Protein AF-A0A6V7L5P9-F1 (afdb_monomer_lite)

pLDDT: mean 94.09, std 4.16, range [73.25, 98.44]

Foldseek 3Di:
DLLVVLLVLLQVLCVVCVVVCDDAHDQVSDAAEDAPDPSGVSSSQSSVQSNDFDDPVQCPDPVDRGDDHDYYHDHDD

Secondary structure (DSSP, 8-state):
-HHHHHHHHHHHHHHHTHHHH-SS--TTT--EEEESSHHHHHHHHHHHHHH-PPPTTT-S-TT-------EEEE---

Organism: NCBI:txid1563983

Radius of gyration: 12.78 Å; chains: 1; bounding box: 31×22×37 Å

Sequence (77 aa):
VGKLREYKIGQVLREQYDGFFGTYYQPSMVYGQSTSLPRTQMSLQLVLAGLFPPNQEQMWNPHLPWLPVATHYVPAE

InterPro domains:
  IPR000560 Histidine phosphatase superfamily, clade-2 [PF00328] (2-76)
  IPR029033 Histidine phosphatase superfamily [G3DSA:3.40.50.1240] (1-77)
  IPR029033 Histidine phosphatase superfamily [SSF53254] (2-76)

Structure (mmCIF, N/CA/C/O backbone):
data_AF-A0A6V7L5P9-F1
#
_entry.id   AF-A0A6V7L5P9-F1
#
loop_
_atom_site.group_PDB
_atom_site.id
_atom_site.type_symbol
_atom_site.label_atom_id
_atom_site.label_alt_id
_atom_site.label_comp_id
_atom_site.label_asym_id
_atom_site.label_entity_id
_atom_site.label_seq_id
_atom_site.pdbx_PDB_ins_code
_atom_site.Cartn_x
_atom_site.Cartn_y
_atom_site.Cartn_z
_atom_site.occupancy
_atom_site.B_iso_or_equiv
_atom_site.auth_seq_id
_atom_site.auth_comp_id
_atom_site.auth_asym_id
_atom_site.auth_atom_id
_atom_site.pdbx_PDB_model_num
ATOM 1 N N . VAL A 1 1 ? 12.458 8.202 2.879 1.00 91.88 1 VAL A N 1
ATOM 2 C CA . VAL A 1 1 ? 11.520 8.958 2.009 1.00 91.88 1 VAL A CA 1
ATOM 3 C C . VAL A 1 1 ? 10.729 8.042 1.079 1.00 91.88 1 VAL A C 1
ATOM 5 O O . VAL A 1 1 ? 9.520 7.988 1.242 1.00 91.88 1 VAL A O 1
ATOM 8 N N . GLY A 1 2 ? 11.370 7.275 0.181 1.00 96.75 2 GLY A N 1
ATOM 9 C CA . GLY A 1 2 ? 10.665 6.403 -0.781 1.00 96.75 2 GLY A CA 1
ATOM 10 C C . GLY A 1 2 ? 9.671 5.427 -0.143 1.00 96.75 2 GLY A C 1
ATOM 11 O O . GLY A 1 2 ? 8.507 5.429 -0.509 1.00 96.75 2 GLY A O 1
ATOM 12 N N . LYS A 1 3 ? 10.081 4.701 0.907 1.00 97.88 3 LYS A N 1
ATOM 13 C CA . LYS A 1 3 ? 9.194 3.744 1.591 1.00 97.88 3 LYS A CA 1
ATOM 14 C C . LYS A 1 3 ? 7.885 4.367 2.105 1.00 97.88 3 LYS A C 1
ATOM 16 O O . LYS A 1 3 ? 6.804 3.848 1.865 1.00 97.88 3 LYS A O 1
ATOM 21 N N . LEU A 1 4 ? 7.989 5.514 2.780 1.00 98.12 4 LEU A N 1
ATOM 22 C CA . LEU A 1 4 ? 6.824 6.241 3.291 1.00 98.12 4 LEU A CA 1
ATOM 23 C C . LEU A 1 4 ? 5.937 6.761 2.152 1.00 98.12 4 LEU A C 1
ATOM 25 O O . LEU A 1 4 ? 4.725 6.838 2.309 1.00 98.12 4 LEU A O 1
ATOM 29 N N . ARG A 1 5 ? 6.533 7.123 1.011 1.00 98.19 5 ARG A N 1
ATOM 30 C CA . ARG A 1 5 ? 5.788 7.575 -0.165 1.00 98.19 5 ARG A CA 1
ATOM 31 C C . ARG A 1 5 ? 4.942 6.450 -0.757 1.00 98.19 5 ARG A C 1
ATOM 33 O O . ARG 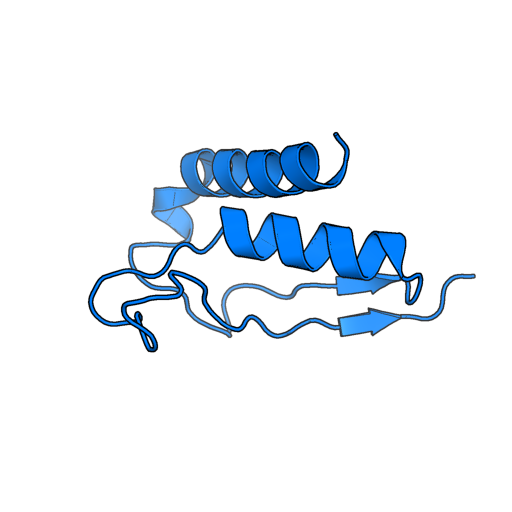A 1 5 ? 3.766 6.678 -0.991 1.00 98.19 5 ARG A O 1
ATOM 40 N N . GLU A 1 6 ? 5.513 5.263 -0.938 1.00 98.44 6 GLU A N 1
ATOM 41 C CA . GLU A 1 6 ? 4.789 4.085 -1.443 1.00 98.44 6 GLU A CA 1
ATOM 42 C C . GLU A 1 6 ? 3.639 3.689 -0.515 1.00 98.44 6 GLU A C 1
ATOM 44 O O . GLU A 1 6 ? 2.513 3.489 -0.957 1.00 98.44 6 GLU A O 1
ATOM 49 N N . TYR A 1 7 ? 3.888 3.695 0.796 1.00 98.12 7 TYR A N 1
ATOM 50 C CA . TYR A 1 7 ? 2.834 3.455 1.778 1.00 98.12 7 TYR A CA 1
ATOM 51 C C . TYR A 1 7 ? 1.686 4.471 1.666 1.00 98.12 7 TYR A C 1
ATOM 53 O O . TYR A 1 7 ? 0.520 4.089 1.611 1.00 98.12 7 TYR A O 1
ATOM 61 N N . LYS A 1 8 ? 2.007 5.767 1.551 1.00 98.38 8 LYS A N 1
ATOM 62 C CA . LYS A 1 8 ? 1.002 6.826 1.363 1.00 98.38 8 LYS A CA 1
ATOM 63 C C . LYS A 1 8 ? 0.225 6.683 0.056 1.00 98.38 8 LYS A C 1
ATOM 65 O O . LYS A 1 8 ? -0.964 6.969 0.044 1.00 98.38 8 LYS A O 1
ATOM 70 N N . ILE A 1 9 ? 0.867 6.235 -1.026 1.00 98.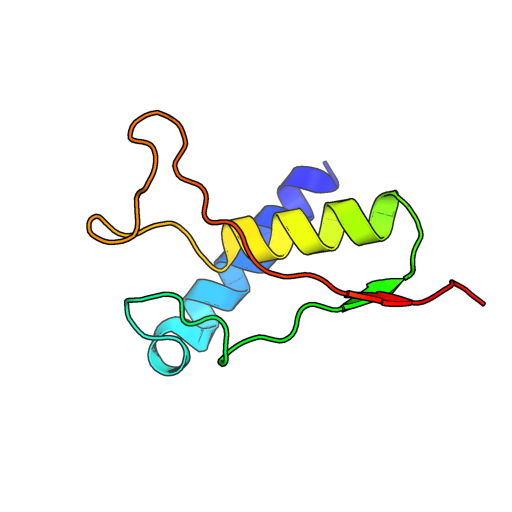25 9 ILE A N 1
ATOM 71 C CA . ILE A 1 9 ? 0.170 5.923 -2.283 1.00 98.25 9 ILE A CA 1
ATOM 72 C C . ILE A 1 9 ? -0.887 4.841 -2.033 1.00 98.25 9 ILE A C 1
ATOM 74 O O . ILE A 1 9 ? -2.025 5.006 -2.458 1.00 98.25 9 ILE A O 1
ATOM 78 N N . GLY A 1 10 ? -0.544 3.790 -1.282 1.00 97.50 10 GLY A N 1
ATOM 79 C CA . GLY A 1 10 ? -1.500 2.768 -0.850 1.00 97.50 10 GLY A CA 1
ATOM 80 C C . GLY A 1 10 ? -2.700 3.339 -0.093 1.00 97.50 10 GLY A C 1
ATOM 81 O O . GLY A 1 10 ? -3.836 3.011 -0.420 1.00 97.50 10 GLY A O 1
ATOM 82 N N . GLN A 1 11 ? -2.460 4.244 0.861 1.00 97.75 11 GLN A N 1
ATOM 83 C CA . GLN A 1 11 ? -3.532 4.889 1.631 1.00 97.75 11 GLN A CA 1
ATOM 84 C C . GLN A 1 11 ? -4.456 5.737 0.746 1.00 97.75 11 GLN A C 1
ATOM 86 O O . GLN A 1 11 ? -5.672 5.623 0.849 1.00 97.75 11 GLN A O 1
ATOM 91 N N . VAL A 1 12 ? -3.892 6.527 -0.173 1.00 98.19 12 VAL A N 1
ATOM 92 C CA . VAL A 1 12 ? -4.682 7.332 -1.121 1.00 98.19 12 VAL A CA 1
ATOM 93 C C . VAL A 1 12 ? -5.534 6.435 -2.022 1.00 98.19 12 VAL A C 1
ATOM 95 O O . VAL A 1 12 ? -6.707 6.723 -2.247 1.00 98.19 12 VAL A O 1
ATOM 98 N N . LEU A 1 13 ? -4.978 5.320 -2.509 1.00 96.94 13 LEU A N 1
ATOM 99 C CA . LEU A 1 13 ? -5.738 4.338 -3.285 1.00 96.94 13 LEU A CA 1
ATOM 100 C C . LEU A 1 13 ? -6.859 3.705 -2.452 1.00 96.94 13 LEU A C 1
ATOM 102 O O . LEU A 1 13 ? -7.957 3.510 -2.970 1.00 96.94 13 LEU A O 1
ATOM 106 N N . ARG A 1 14 ? -6.612 3.413 -1.169 1.00 95.75 14 ARG A N 1
ATOM 107 C CA . ARG A 1 14 ? -7.647 2.889 -0.275 1.00 95.75 14 ARG A CA 1
ATOM 108 C C . ARG A 1 14 ? -8.789 3.881 -0.109 1.00 95.75 14 ARG A C 1
ATOM 110 O O . ARG A 1 14 ? -9.934 3.488 -0.280 1.00 95.75 14 ARG A O 1
ATOM 117 N N . GLU A 1 15 ? -8.484 5.141 0.179 1.00 96.25 15 GLU A N 1
ATOM 118 C CA . GLU A 1 15 ? -9.486 6.200 0.346 1.00 96.25 15 GLU A CA 1
ATOM 119 C C . GLU A 1 15 ? -10.304 6.412 -0.934 1.00 96.25 15 GLU A C 1
ATOM 121 O O . GLU A 1 15 ? -11.528 6.514 -0.886 1.00 96.25 15 GLU A O 1
ATOM 126 N N . GLN A 1 16 ? -9.642 6.426 -2.093 1.00 97.00 16 GLN A N 1
ATOM 127 C CA . GLN A 1 16 ? -10.293 6.681 -3.376 1.00 97.00 16 GLN A CA 1
ATOM 128 C C . GLN A 1 16 ? -11.226 5.543 -3.818 1.00 97.00 16 GLN A C 1
ATOM 130 O O . GLN A 1 16 ? -12.237 5.796 -4.472 1.00 97.00 16 GLN A O 1
ATOM 135 N N . TYR A 1 17 ? -10.895 4.297 -3.476 1.00 95.44 17 TYR A N 1
ATOM 136 C CA . TYR A 1 17 ? -11.620 3.104 -3.921 1.00 95.44 17 TYR A CA 1
ATOM 137 C C . TYR A 1 17 ? -12.260 2.325 -2.764 1.00 95.44 17 TYR A C 1
ATOM 139 O O . TYR A 1 17 ? -12.574 1.145 -2.919 1.00 95.44 17 TYR A O 1
ATOM 147 N N . ASP A 1 18 ? -12.486 2.965 -1.613 1.00 91.88 18 ASP A N 1
ATOM 148 C CA . ASP A 1 18 ? -12.997 2.303 -0.405 1.00 91.88 18 ASP A CA 1
ATOM 149 C C . ASP A 1 18 ? -14.321 1.566 -0.669 1.00 91.88 18 ASP A C 1
ATOM 151 O O . ASP A 1 18 ? -14.473 0.397 -0.318 1.00 91.88 18 ASP A O 1
ATOM 155 N N . GLY A 1 19 ? -15.235 2.199 -1.414 1.00 92.69 19 GLY A N 1
ATOM 156 C CA . GLY A 1 19 ? -16.512 1.594 -1.804 1.00 92.69 19 GLY A CA 1
ATOM 157 C C . GLY A 1 19 ? -16.395 0.406 -2.770 1.00 92.69 19 GLY A C 1
ATOM 158 O O . GLY A 1 19 ? -17.303 -0.418 -2.819 1.00 92.69 19 GLY A O 1
ATOM 159 N N . PHE A 1 20 ? -15.295 0.295 -3.522 1.00 92.75 20 PHE A N 1
ATOM 160 C CA . PHE A 1 20 ? -15.028 -0.853 -4.397 1.00 92.75 20 PHE A CA 1
ATOM 161 C C . PHE A 1 20 ? -14.413 -2.020 -3.619 1.00 92.75 20 PHE A C 1
ATOM 163 O O . PHE A 1 20 ? -14.818 -3.164 -3.810 1.00 92.75 20 PHE A O 1
ATOM 170 N N . PHE A 1 21 ? -13.454 -1.736 -2.731 1.00 90.88 21 PHE A N 1
ATOM 171 C CA . PHE A 1 21 ? -12.776 -2.773 -1.950 1.00 90.88 21 PHE A CA 1
ATOM 172 C C . PHE A 1 21 ? -13.628 -3.318 -0.798 1.00 90.88 21 PHE A C 1
ATOM 174 O O . PHE A 1 21 ? -13.457 -4.466 -0.391 1.00 90.88 21 PHE A O 1
ATOM 181 N N . GLY A 1 22 ? -14.536 -2.503 -0.258 1.00 89.94 22 GL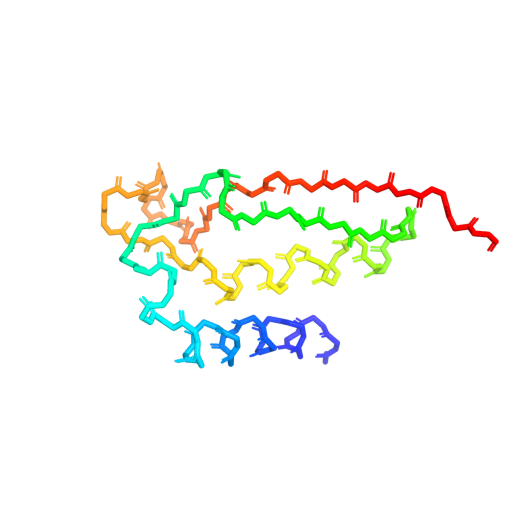Y A N 1
ATOM 182 C CA . GLY A 1 22 ? -15.331 -2.852 0.912 1.00 89.94 22 GLY A CA 1
ATOM 183 C C . GLY A 1 22 ? -14.487 -3.002 2.183 1.00 89.94 22 GLY A C 1
ATOM 184 O O . GLY A 1 22 ? -13.299 -2.676 2.233 1.00 89.94 22 GLY A O 1
ATOM 185 N N . THR A 1 23 ? -15.111 -3.492 3.252 1.00 87.94 23 THR A N 1
ATOM 186 C CA . THR A 1 23 ? -14.516 -3.511 4.602 1.00 87.94 23 THR A CA 1
ATOM 187 C C . THR A 1 23 ? -13.399 -4.543 4.777 1.00 87.94 23 THR A C 1
ATOM 189 O O . THR A 1 23 ? -12.507 -4.356 5.608 1.00 87.94 23 THR A O 1
ATOM 192 N N . TYR A 1 24 ? -13.432 -5.633 4.009 1.00 89.56 24 TYR A N 1
ATOM 193 C CA . TYR A 1 24 ? -12.555 -6.788 4.195 1.00 89.56 24 TYR A CA 1
ATOM 194 C C . TYR A 1 24 ? -11.658 -7.000 2.982 1.00 89.56 24 TYR A C 1
ATOM 196 O O . TYR A 1 24 ? -12.114 -6.957 1.842 1.00 89.56 24 TYR A O 1
ATOM 204 N N . TYR A 1 25 ? -10.382 -7.295 3.224 1.00 90.69 25 TYR A N 1
ATOM 205 C CA . TYR A 1 25 ? -9.472 -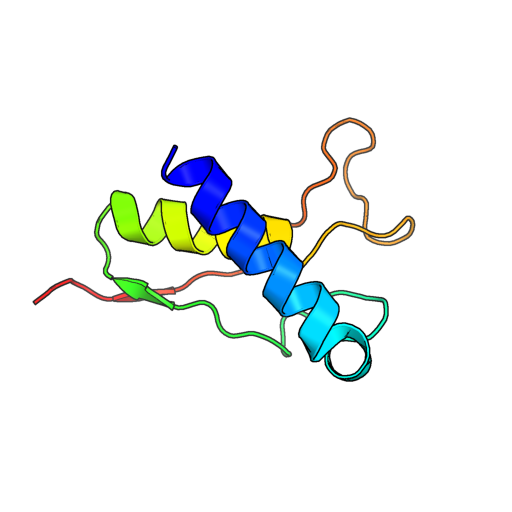7.712 2.165 1.00 90.69 25 TYR A CA 1
ATOM 206 C C . TYR A 1 25 ? -9.855 -9.108 1.652 1.00 90.69 25 TYR A C 1
ATOM 208 O O . TYR A 1 25 ? -10.015 -10.045 2.438 1.00 90.69 25 TYR A O 1
ATOM 216 N N . GLN A 1 26 ? -9.953 -9.261 0.330 1.00 90.56 26 GLN A N 1
ATOM 217 C CA . GLN A 1 26 ? -10.200 -10.536 -0.340 1.00 90.56 26 GLN A CA 1
ATOM 218 C C . GLN A 1 26 ? -9.065 -10.837 -1.332 1.00 90.56 26 GLN A C 1
ATOM 220 O O . GLN A 1 26 ? -8.839 -10.036 -2.243 1.00 90.56 26 GLN A O 1
ATOM 225 N N . PRO A 1 27 ? -8.378 -11.994 -1.229 1.00 88.69 27 PRO A N 1
ATOM 226 C CA . PRO A 1 27 ? -7.249 -12.319 -2.106 1.00 88.69 27 PRO A CA 1
ATOM 227 C C . PRO A 1 27 ? -7.563 -12.336 -3.606 1.00 88.69 27 PRO A C 1
ATOM 229 O O . PRO A 1 27 ? -6.676 -12.098 -4.415 1.00 88.69 27 PRO A O 1
ATOM 232 N N . SER A 1 28 ? -8.812 -12.600 -3.996 1.00 89.75 28 SER A N 1
ATOM 233 C CA . SER A 1 28 ? -9.242 -12.616 -5.400 1.00 89.75 28 SER A CA 1
ATOM 234 C C . SER A 1 28 ? -9.453 -11.225 -6.006 1.00 89.75 28 SER A C 1
ATOM 236 O O . SER A 1 28 ? -9.639 -11.116 -7.213 1.00 89.75 28 SER A O 1
ATOM 238 N N . MET A 1 29 ? -9.472 -10.168 -5.189 1.00 87.00 29 MET A N 1
ATOM 239 C CA . MET A 1 29 ? -9.844 -8.819 -5.621 1.00 87.00 29 MET A CA 1
ATOM 240 C C . MET A 1 29 ? -8.661 -8.017 -6.172 1.00 87.00 29 MET A C 1
ATOM 242 O O . MET A 1 29 ? -8.858 -7.080 -6.944 1.00 87.00 29 MET A O 1
ATOM 246 N N . VAL A 1 30 ? -7.431 -8.372 -5.788 1.00 92.00 30 VAL A N 1
ATOM 247 C CA . VAL A 1 30 ? -6.219 -7.664 -6.210 1.00 92.00 30 VAL A CA 1
ATOM 248 C C . VAL A 1 30 ? -5.149 -8.637 -6.664 1.00 92.00 30 VAL A C 1
ATOM 250 O O . VAL A 1 30 ? -4.836 -9.612 -5.990 1.00 92.00 30 VAL A O 1
ATOM 253 N N . TYR A 1 31 ? -4.536 -8.303 -7.795 1.00 95.00 31 TYR A N 1
ATOM 254 C CA . TYR A 1 31 ? -3.357 -8.971 -8.316 1.00 95.00 31 TYR A CA 1
ATOM 255 C C . TYR A 1 31 ? -2.167 -8.007 -8.258 1.00 95.00 31 TYR A C 1
ATOM 257 O O . TYR A 1 31 ? -2.067 -7.071 -9.051 1.00 95.00 31 TYR A O 1
ATOM 265 N N . GLY A 1 32 ? -1.280 -8.201 -7.279 1.00 95.62 32 GLY A N 1
ATOM 266 C CA . GLY A 1 32 ? -0.081 -7.381 -7.108 1.00 95.62 32 GLY A CA 1
ATOM 267 C C . GLY A 1 32 ? 1.085 -7.917 -7.935 1.00 95.62 32 GLY A C 1
ATOM 268 O O . GLY A 1 32 ? 1.565 -9.017 -7.662 1.00 95.62 32 GLY A O 1
ATOM 269 N N . GLN A 1 33 ? 1.581 -7.136 -8.896 1.00 97.12 33 GLN A N 1
ATOM 270 C CA . GLN A 1 33 ? 2.724 -7.514 -9.731 1.00 97.12 33 GLN A CA 1
ATOM 271 C C . GLN A 1 33 ? 3.782 -6.406 -9.802 1.00 97.12 33 GLN A C 1
ATOM 273 O O . GLN A 1 33 ? 3.454 -5.230 -9.943 1.00 97.12 33 GLN A O 1
ATOM 278 N N . SER A 1 34 ? 5.061 -6.783 -9.734 1.00 97.25 34 SER A N 1
ATOM 279 C CA . SER A 1 34 ? 6.188 -5.883 -10.004 1.00 97.25 34 SER A CA 1
ATOM 280 C C . SER A 1 34 ? 7.315 -6.589 -10.760 1.00 97.25 34 SER A C 1
ATOM 282 O O . SER A 1 34 ? 7.313 -7.810 -10.919 1.00 97.25 34 SER A O 1
ATOM 284 N N . THR A 1 35 ? 8.330 -5.834 -11.186 1.00 97.62 35 THR A N 1
ATOM 285 C CA . THR A 1 35 ? 9.597 -6.435 -11.627 1.00 97.62 35 THR A CA 1
ATOM 286 C C . THR A 1 35 ? 10.320 -7.115 -10.460 1.00 97.62 35 THR A C 1
ATOM 288 O O . THR A 1 35 ? 10.084 -6.788 -9.294 1.00 97.62 35 THR A O 1
ATOM 291 N N . SER A 1 36 ? 11.237 -8.037 -10.751 1.00 95.88 36 SER A N 1
ATOM 292 C CA . SER A 1 36 ? 12.015 -8.794 -9.762 1.00 95.88 36 SER A CA 1
ATOM 293 C C . SER A 1 36 ? 13.197 -8.011 -9.169 1.00 95.88 36 SER A C 1
ATOM 295 O O . SER A 1 36 ? 14.186 -8.599 -8.733 1.00 95.88 36 SER A O 1
ATOM 297 N N . LEU A 1 37 ? 13.127 -6.677 -9.172 1.00 97.06 37 LEU A N 1
ATOM 298 C CA . LEU A 1 37 ? 14.159 -5.814 -8.607 1.00 97.06 37 LEU A CA 1
ATOM 299 C C . LEU A 1 37 ? 13.822 -5.535 -7.137 1.00 97.06 37 LEU A C 1
ATOM 301 O O . LEU A 1 37 ? 12.690 -5.149 -6.850 1.00 97.06 37 LEU A O 1
ATOM 305 N N . PRO A 1 38 ? 14.781 -5.609 -6.196 1.00 96.38 38 PRO A N 1
ATOM 306 C CA . PRO A 1 38 ? 14.481 -5.439 -4.771 1.00 96.38 38 PRO A CA 1
ATOM 307 C C . PRO A 1 38 ? 13.700 -4.157 -4.446 1.00 96.38 38 PRO A C 1
ATOM 309 O O . PRO A 1 38 ? 12.803 -4.160 -3.606 1.00 96.38 38 PRO A O 1
ATOM 312 N N . ARG A 1 39 ? 13.995 -3.052 -5.149 1.00 96.62 39 ARG A N 1
ATOM 313 C CA . ARG A 1 39 ? 13.296 -1.774 -4.949 1.00 96.62 39 ARG A CA 1
ATOM 314 C C . ARG A 1 39 ? 11.808 -1.843 -5.307 1.00 96.62 39 ARG A C 1
ATOM 316 O O . ARG A 1 39 ? 11.006 -1.274 -4.581 1.00 96.62 39 ARG A O 1
ATOM 323 N N . THR A 1 40 ? 11.441 -2.524 -6.394 1.00 96.81 40 THR A N 1
ATOM 324 C CA . THR A 1 40 ? 10.054 -2.580 -6.877 1.00 96.81 40 THR A CA 1
ATOM 325 C C . THR A 1 40 ? 9.240 -3.591 -6.083 1.00 96.81 40 THR A C 1
ATOM 327 O O . THR A 1 40 ? 8.090 -3.304 -5.765 1.00 96.81 40 THR A O 1
ATOM 330 N N . GLN A 1 41 ? 9.863 -4.691 -5.651 1.00 97.25 41 GLN A N 1
ATOM 331 C CA . GLN A 1 41 ? 9.258 -5.633 -4.706 1.00 97.25 41 GLN A CA 1
ATOM 332 C C . GLN A 1 41 ? 8.898 -4.940 -3.382 1.00 97.25 41 GLN A C 1
ATOM 334 O O . GLN A 1 41 ? 7.761 -5.019 -2.921 1.00 97.25 41 GLN A O 1
ATOM 339 N N . MET A 1 42 ? 9.844 -4.189 -2.802 1.00 97.50 42 MET A N 1
ATOM 340 C CA . MET A 1 42 ? 9.599 -3.430 -1.571 1.00 97.50 42 MET A CA 1
ATOM 341 C C . MET A 1 42 ? 8.545 -2.332 -1.760 1.00 97.50 42 MET A C 1
ATOM 343 O O . MET A 1 42 ? 7.706 -2.148 -0.881 1.00 97.50 42 MET A O 1
ATOM 347 N N . SER A 1 43 ? 8.571 -1.604 -2.883 1.00 98.25 43 SER A N 1
ATOM 348 C CA . SER A 1 43 ? 7.547 -0.595 -3.183 1.00 98.25 43 SER A CA 1
ATOM 349 C C . SER A 1 43 ? 6.151 -1.216 -3.246 1.00 98.25 43 SER A C 1
ATOM 351 O O . SER A 1 43 ? 5.250 -0.727 -2.570 1.00 98.25 43 SER A O 1
ATOM 353 N N . LEU A 1 44 ? 5.982 -2.328 -3.974 1.00 98.06 44 LEU A N 1
ATOM 354 C CA . LEU A 1 44 ? 4.699 -3.026 -4.086 1.00 98.06 44 LEU A CA 1
ATOM 355 C C . LEU A 1 44 ? 4.166 -3.451 -2.712 1.00 98.06 44 LEU A C 1
ATOM 357 O O . LEU A 1 44 ? 3.011 -3.187 -2.393 1.00 98.06 44 LEU A O 1
ATOM 361 N N . GLN A 1 45 ? 5.012 -4.053 -1.873 1.00 97.31 45 GLN A N 1
ATOM 362 C CA . GLN A 1 45 ? 4.618 -4.463 -0.521 1.00 97.31 45 GLN A CA 1
ATOM 363 C C . GLN A 1 45 ? 4.140 -3.284 0.337 1.00 97.31 45 GLN A C 1
ATOM 365 O O . GLN A 1 45 ? 3.181 -3.422 1.093 1.00 97.31 45 GLN A O 1
ATOM 370 N N . LEU A 1 46 ? 4.780 -2.120 0.215 1.00 97.75 46 LEU A N 1
ATOM 371 C CA . LEU A 1 46 ? 4.407 -0.926 0.975 1.00 97.75 46 LEU A CA 1
ATOM 372 C C . LEU A 1 46 ? 3.097 -0.312 0.488 1.00 97.75 46 LEU A C 1
ATOM 374 O O . LEU A 1 46 ? 2.278 0.071 1.321 1.00 97.75 46 LEU A O 1
ATOM 378 N N . VAL A 1 47 ? 2.875 -0.266 -0.829 1.00 97.94 47 VAL A N 1
ATOM 379 C CA . VAL A 1 47 ? 1.583 0.144 -1.397 1.00 97.94 47 VAL A CA 1
ATOM 380 C C . VAL A 1 47 ? 0.476 -0.773 -0.882 1.00 97.94 47 VAL A C 1
ATOM 382 O O . VAL A 1 47 ? -0.532 -0.285 -0.384 1.00 97.94 47 VAL A O 1
ATOM 385 N N . LEU A 1 48 ? 0.674 -2.093 -0.923 1.00 96.62 48 LEU A N 1
ATOM 386 C CA . LEU A 1 48 ? -0.324 -3.060 -0.456 1.00 96.62 48 LEU A CA 1
ATOM 387 C C . LEU A 1 48 ? -0.589 -2.955 1.052 1.00 96.62 48 LEU A C 1
ATOM 389 O O . LEU A 1 48 ? -1.738 -3.054 1.471 1.00 96.62 48 LEU A O 1
ATOM 393 N N . ALA A 1 49 ? 0.441 -2.686 1.860 1.00 96.19 49 ALA A N 1
ATOM 394 C CA . ALA A 1 49 ? 0.279 -2.444 3.293 1.00 96.19 49 ALA A CA 1
ATOM 395 C C . ALA A 1 49 ? -0.544 -1.178 3.592 1.00 96.19 49 ALA A C 1
ATOM 397 O O . ALA A 1 49 ? -1.312 -1.168 4.549 1.00 96.19 49 ALA A O 1
ATOM 398 N N . GLY A 1 50 ? -0.402 -0.121 2.786 1.00 95.69 50 GLY A N 1
ATOM 399 C CA . GLY A 1 50 ? -1.235 1.082 2.900 1.00 95.69 50 GLY A CA 1
ATOM 400 C C . GLY A 1 50 ? -2.646 0.893 2.338 1.00 95.69 50 GLY A C 1
ATOM 401 O O . GLY A 1 50 ? -3.587 1.513 2.825 1.00 95.69 50 GLY A O 1
ATOM 402 N N . LEU A 1 51 ? -2.788 0.027 1.332 1.00 95.56 51 LEU A N 1
ATOM 403 C CA . LEU A 1 51 ? -4.054 -0.273 0.671 1.00 95.56 51 LEU A CA 1
ATOM 404 C C . LEU A 1 51 ? -4.968 -1.161 1.528 1.00 95.56 51 LEU A C 1
ATOM 406 O O . LEU A 1 51 ? -6.185 -1.002 1.497 1.00 95.56 51 LEU A O 1
ATOM 410 N N . PHE A 1 52 ? -4.391 -2.086 2.299 1.00 94.44 52 PHE A N 1
ATOM 411 C CA . PHE A 1 52 ? -5.127 -3.074 3.091 1.00 94.44 52 PHE A CA 1
ATOM 412 C C . PHE A 1 52 ? -4.705 -3.077 4.566 1.00 94.44 52 PHE A C 1
ATOM 414 O O . PHE A 1 52 ? -4.044 -4.018 5.020 1.00 94.44 52 PHE A O 1
ATOM 421 N N . PRO A 1 53 ? -5.098 -2.056 5.348 1.00 91.81 53 PRO A N 1
ATOM 422 C CA . PRO A 1 53 ? -4.973 -2.130 6.798 1.00 91.81 53 PRO A CA 1
ATOM 423 C C . PRO A 1 53 ? -5.885 -3.250 7.346 1.00 91.81 53 PRO A C 1
ATOM 425 O O . PRO A 1 53 ? -7.029 -3.372 6.900 1.00 91.81 53 PRO A O 1
ATOM 428 N N . PRO A 1 54 ? -5.427 -4.080 8.304 1.00 91.00 54 PRO A N 1
ATOM 429 C CA . PRO A 1 54 ? -6.280 -5.103 8.902 1.00 91.00 54 PRO A CA 1
ATOM 430 C C . PRO A 1 54 ? -7.438 -4.475 9.681 1.00 91.00 54 PRO A C 1
ATOM 432 O O . PRO A 1 54 ? -7.236 -3.600 10.523 1.00 91.00 54 PRO A O 1
ATOM 435 N N . ASN A 1 55 ? -8.648 -4.978 9.443 1.00 88.69 55 ASN A N 1
ATOM 436 C CA . ASN A 1 55 ? -9.783 -4.775 10.343 1.00 88.69 55 ASN A CA 1
ATOM 437 C C . ASN A 1 55 ? -9.704 -5.745 11.541 1.00 88.69 55 ASN A C 1
ATOM 439 O O . ASN A 1 55 ? -8.854 -6.635 11.581 1.00 88.69 55 ASN A O 1
ATOM 443 N N . GLN A 1 56 ? -10.602 -5.579 12.518 1.00 87.69 56 GLN A N 1
ATOM 444 C CA . GLN A 1 56 ? -10.604 -6.382 13.749 1.00 87.69 56 GLN A CA 1
ATOM 445 C C . GLN A 1 56 ? -10.716 -7.895 13.500 1.00 87.69 56 GLN A C 1
ATOM 447 O O . GLN A 1 56 ? -10.134 -8.669 14.252 1.00 87.69 56 GLN A O 1
ATOM 452 N N . GLU A 1 57 ? -11.420 -8.315 12.447 1.00 89.81 57 GLU A N 1
ATOM 453 C CA . GLU A 1 57 ? -11.635 -9.733 12.131 1.00 89.81 57 GLU A CA 1
ATOM 454 C C . GLU A 1 57 ? -10.449 -10.364 11.389 1.00 89.81 57 GLU A C 1
ATOM 456 O O . GLU A 1 57 ? -10.160 -11.544 11.565 1.00 89.81 57 GLU A O 1
ATOM 461 N N . GLN A 1 58 ? -9.744 -9.587 10.564 1.00 91.31 58 GLN A N 1
ATOM 462 C CA . GLN A 1 58 ? -8.605 -10.060 9.769 1.00 91.31 58 GLN A CA 1
ATOM 463 C C . GLN A 1 58 ? -7.254 -9.827 10.460 1.00 91.31 58 GLN A C 1
ATOM 465 O O . GLN A 1 58 ? -6.207 -10.224 9.945 1.00 91.31 58 GLN A O 1
ATOM 470 N N . MET A 1 59 ? -7.253 -9.206 11.640 1.00 94.00 59 MET A N 1
ATOM 471 C CA . MET A 1 59 ? -6.056 -8.996 12.443 1.00 94.00 59 MET A CA 1
ATOM 472 C C . MET A 1 59 ? -5.556 -10.318 13.040 1.00 94.00 59 MET A C 1
ATOM 474 O O . MET A 1 59 ? -6.012 -10.769 14.087 1.00 94.00 59 MET A O 1
ATOM 478 N N . TRP A 1 60 ? -4.567 -10.926 12.386 1.00 93.56 60 TRP A N 1
ATOM 479 C CA . TRP A 1 60 ? -3.935 -12.166 12.852 1.00 93.56 60 TRP A CA 1
ATOM 480 C C . TRP A 1 60 ? -2.921 -11.942 13.988 1.00 93.56 60 TRP A C 1
ATOM 482 O O . TRP A 1 60 ? -2.618 -12.870 14.736 1.00 93.56 60 TRP A O 1
ATOM 492 N N . ASN A 1 61 ? -2.383 -10.723 14.117 1.00 94.25 61 ASN A N 1
ATOM 493 C CA . ASN A 1 61 ? -1.414 -10.351 15.146 1.00 94.25 61 ASN A CA 1
ATOM 494 C C . ASN A 1 61 ? -1.777 -8.994 15.781 1.00 94.25 61 ASN A C 1
ATOM 496 O O . ASN A 1 61 ? -1.677 -7.968 15.105 1.00 94.25 61 ASN A O 1
ATOM 500 N N . PRO A 1 62 ? -2.121 -8.952 17.082 1.00 92.81 62 PRO A N 1
ATOM 501 C CA . PRO A 1 62 ? -2.474 -7.711 17.779 1.00 92.81 62 PRO A CA 1
ATOM 502 C C . PRO A 1 62 ? -1.350 -6.669 17.849 1.00 92.81 62 PRO A C 1
ATOM 504 O O . PRO A 1 62 ? -1.612 -5.484 18.035 1.00 92.81 62 PRO A O 1
ATOM 507 N N . HIS A 1 63 ? -0.092 -7.096 17.723 1.00 95.19 63 HIS A N 1
ATOM 508 C CA . HIS A 1 63 ? 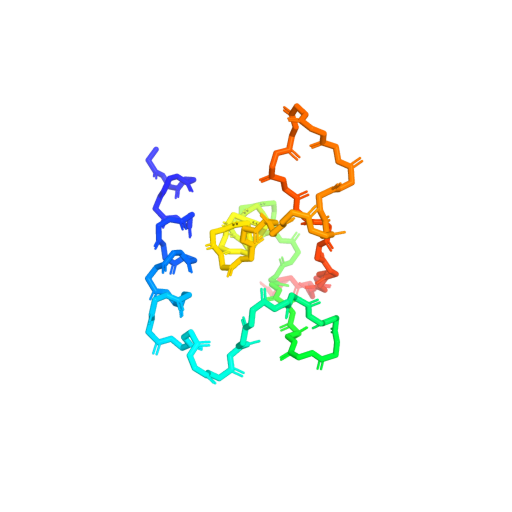1.084 -6.228 17.808 1.00 95.19 63 HIS A CA 1
ATOM 509 C C . HIS A 1 63 ? 1.642 -5.833 16.436 1.00 95.19 63 HIS A C 1
ATOM 511 O O . HIS A 1 63 ? 2.604 -5.069 16.363 1.00 95.19 63 HIS A O 1
ATOM 517 N N . LEU A 1 64 ? 1.058 -6.347 15.350 1.00 93.00 64 LEU A N 1
ATOM 518 C CA . LEU A 1 64 ? 1.504 -6.091 13.987 1.00 93.00 64 LEU A CA 1
ATOM 519 C C . LEU A 1 64 ? 0.283 -5.901 13.069 1.00 93.00 64 LEU A C 1
ATOM 521 O O . LEU A 1 64 ? -0.206 -6.881 12.504 1.00 93.00 64 LEU A O 1
ATOM 525 N N . PRO A 1 65 ? -0.206 -4.656 12.895 1.00 90.50 65 PRO A N 1
ATOM 526 C CA . PRO A 1 65 ? -1.372 -4.354 12.069 1.00 90.50 65 PRO A CA 1
ATOM 527 C C . PRO A 1 65 ? -1.011 -4.406 10.575 1.00 90.50 65 PRO A C 1
ATOM 529 O O . PRO A 1 65 ? -0.948 -3.391 9.885 1.00 90.50 65 PRO A O 1
ATOM 532 N N . TRP A 1 66 ? -0.757 -5.613 10.076 1.00 92.75 66 TRP A N 1
ATOM 533 C CA . TRP A 1 66 ? -0.399 -5.900 8.692 1.00 92.75 66 TRP A CA 1
ATOM 534 C C . TRP A 1 66 ? -1.066 -7.191 8.210 1.00 92.75 66 TRP A C 1
ATOM 536 O O . TRP A 1 66 ? -1.146 -8.168 8.958 1.00 92.75 66 TRP A O 1
ATOM 546 N N . LEU A 1 67 ? -1.488 -7.208 6.943 1.00 92.88 67 LEU A N 1
ATOM 547 C CA . LEU A 1 67 ? -2.020 -8.391 6.270 1.00 92.88 67 LEU A CA 1
ATOM 548 C C . LEU A 1 67 ? -1.032 -8.938 5.229 1.00 92.88 67 LEU A C 1
ATOM 550 O O . LEU A 1 67 ? -0.496 -8.163 4.431 1.00 92.88 67 LEU A O 1
ATOM 554 N N . PRO A 1 68 ? -0.832 -10.266 5.165 1.00 91.50 68 PRO A N 1
ATOM 555 C CA . PRO A 1 68 ? -0.120 -10.884 4.057 1.00 91.50 68 PRO A CA 1
ATOM 556 C C . PRO A 1 68 ? -0.944 -10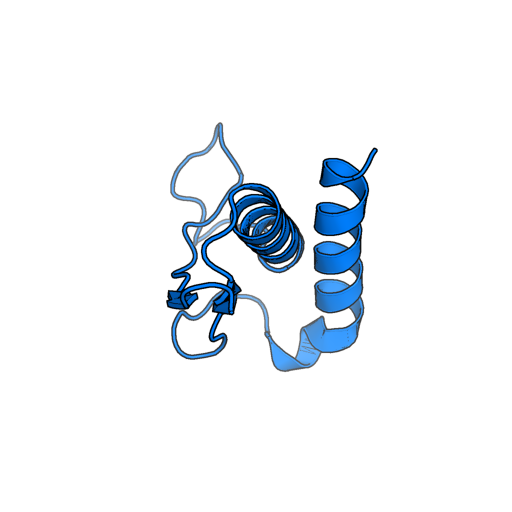.791 2.766 1.00 91.50 68 PRO A C 1
ATOM 558 O O . PRO A 1 68 ? -2.050 -11.322 2.674 1.00 91.50 68 PRO A O 1
ATOM 561 N N . VAL A 1 69 ? -0.372 -10.150 1.745 1.00 93.75 69 VAL A N 1
ATOM 562 C CA . VAL A 1 69 ? -0.947 -10.042 0.397 1.00 93.75 69 VAL A CA 1
ATOM 563 C C . VAL A 1 69 ? -0.044 -10.781 -0.588 1.00 93.75 69 VAL A C 1
ATOM 565 O O . VAL A 1 69 ? 1.178 -10.610 -0.570 1.00 93.75 69 VAL A O 1
ATOM 568 N N . ALA A 1 70 ? -0.636 -11.618 -1.442 1.00 93.75 70 ALA A N 1
ATOM 569 C CA . ALA A 1 70 ? 0.107 -12.344 -2.467 1.00 93.75 70 ALA A CA 1
ATOM 570 C C . ALA A 1 70 ? 0.689 -11.368 -3.505 1.00 93.75 70 ALA A C 1
ATOM 572 O O . ALA A 1 70 ? 0.037 -10.408 -3.913 1.00 93.75 70 ALA A O 1
ATOM 573 N N . THR A 1 71 ? 1.932 -11.609 -3.923 1.00 95.69 71 THR A N 1
ATOM 574 C CA . THR A 1 71 ? 2.653 -10.759 -4.881 1.00 95.69 71 THR A CA 1
ATOM 575 C C . THR A 1 71 ? 3.363 -11.612 -5.919 1.00 95.69 71 THR A C 1
ATOM 577 O O . THR A 1 71 ? 3.847 -12.703 -5.619 1.00 95.69 71 THR A O 1
ATOM 580 N N . HIS A 1 72 ? 3.422 -11.103 -7.145 1.00 96.56 72 HIS A N 1
ATOM 581 C CA . HIS A 1 72 ? 4.039 -11.764 -8.285 1.00 96.56 72 HIS A CA 1
ATOM 582 C C . HIS A 1 72 ? 5.184 -10.917 -8.832 1.00 96.56 72 HIS A C 1
ATOM 584 O O . HIS A 1 72 ? 5.053 -9.706 -9.013 1.00 96.56 72 HIS A O 1
ATOM 590 N N . TYR A 1 73 ? 6.309 -11.563 -9.130 1.00 96.50 73 TYR A N 1
ATOM 591 C CA . TYR A 1 73 ? 7.502 -10.887 -9.626 1.00 96.50 73 TYR A CA 1
ATOM 592 C C . TYR A 1 73 ? 7.904 -11.432 -10.985 1.00 96.50 73 TYR A C 1
ATOM 594 O O . TYR A 1 73 ? 8.065 -12.638 -11.152 1.00 96.50 73 TYR A O 1
ATOM 602 N N . VAL A 1 74 ? 8.077 -10.526 -11.941 1.00 96.25 74 VAL A N 1
ATOM 603 C CA . VAL A 1 74 ? 8.492 -10.845 -13.311 1.00 96.25 74 VAL A CA 1
ATOM 604 C C . VAL A 1 74 ? 9.928 -10.353 -13.511 1.00 96.25 74 VAL A C 1
ATOM 606 O O . VAL A 1 74 ? 10.247 -9.273 -13.004 1.00 96.25 74 VAL A O 1
ATOM 609 N N . PRO A 1 75 ? 10.817 -11.103 -14.191 1.00 93.62 75 PRO A N 1
ATOM 610 C CA . PRO A 1 75 ? 12.165 -10.631 -14.500 1.00 93.62 75 PRO A CA 1
ATOM 611 C C . PRO A 1 75 ? 12.146 -9.225 -15.107 1.00 93.62 75 PRO A C 1
ATOM 613 O O . PRO A 1 75 ? 11.315 -8.933 -15.963 1.00 93.62 75 PRO A O 1
ATOM 616 N N . ALA A 1 76 ? 13.023 -8.344 -14.623 1.00 82.06 76 ALA A N 1
ATOM 617 C CA . ALA A 1 76 ? 13.250 -7.075 -15.304 1.00 82.06 76 ALA A CA 1
ATOM 618 C C . ALA A 1 76 ? 13.955 -7.351 -16.638 1.00 82.06 76 ALA A C 1
ATOM 620 O O . ALA A 1 76 ? 14.896 -8.147 -16.656 1.00 82.06 76 ALA A O 1
ATOM 621 N N . GLU A 1 77 ? 13.482 -6.719 -17.711 1.00 73.25 77 GLU A N 1
ATOM 622 C CA . GLU A 1 77 ? 14.201 -6.657 -18.991 1.00 73.25 77 GLU A CA 1
ATOM 623 C C . GLU A 1 77 ? 15.524 -5.891 -18.859 1.00 73.25 77 GLU A C 1
ATOM 625 O O . GLU A 1 77 ? 15.580 -4.923 -18.055 1.00 73.25 77 GLU A O 1
#